Protein AF-A0A0C5XNY2-F1 (afdb_monomer_lite)

Structure (mmCIF, N/CA/C/O backbone):
data_AF-A0A0C5XNY2-F1
#
_entry.id   AF-A0A0C5XNY2-F1
#
loop_
_atom_site.group_PDB
_atom_site.id
_atom_site.type_symbol
_atom_site.label_atom_id
_atom_site.label_alt_id
_atom_site.label_comp_id
_atom_site.label_asym_id
_atom_site.label_entity_id
_atom_site.label_seq_id
_atom_site.pdbx_PDB_ins_code
_atom_site.Cartn_x
_atom_site.Cartn_y
_atom_site.Cartn_z
_atom_site.occupancy
_atom_site.B_iso_or_equiv
_atom_site.auth_seq_id
_atom_site.auth_comp_id
_atom_site.auth_asym_id
_atom_site.auth_atom_id
_atom_site.pdbx_PDB_model_num
ATOM 1 N N . MET A 1 1 ? 15.646 9.889 5.542 1.00 75.94 1 MET A N 1
ATOM 2 C CA . MET A 1 1 ? 14.536 8.922 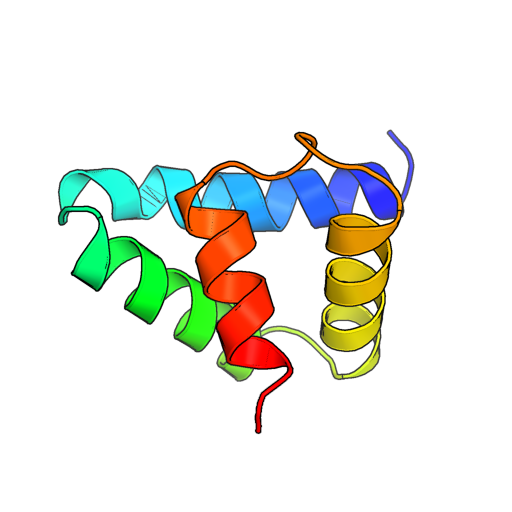5.398 1.00 75.94 1 MET A CA 1
ATOM 3 C C . MET A 1 1 ? 15.027 7.806 4.495 1.00 75.94 1 MET A C 1
ATOM 5 O O . MET A 1 1 ? 15.563 8.130 3.442 1.00 75.94 1 MET A O 1
ATOM 9 N N . SER A 1 2 ? 14.946 6.542 4.919 1.00 95.31 2 SER A N 1
ATOM 10 C CA . SER A 1 2 ? 15.382 5.419 4.075 1.00 95.31 2 SER A CA 1
ATOM 11 C C . SER A 1 2 ? 14.412 5.190 2.909 1.00 95.31 2 SER A C 1
ATOM 13 O O . SER A 1 2 ? 13.287 5.699 2.918 1.00 95.31 2 SER A O 1
ATOM 15 N N . THR A 1 3 ? 14.815 4.398 1.913 1.00 95.38 3 THR A N 1
ATOM 16 C CA . THR A 1 3 ? 13.926 3.981 0.814 1.00 95.38 3 THR A CA 1
ATOM 17 C C . THR A 1 3 ? 12.685 3.244 1.332 1.00 95.38 3 THR A C 1
ATOM 19 O O . THR A 1 3 ? 11.591 3.430 0.808 1.00 95.38 3 THR A O 1
ATOM 22 N N . GLU A 1 4 ? 12.822 2.459 2.403 1.00 97.56 4 GLU A N 1
ATOM 23 C CA . GLU A 1 4 ? 11.705 1.748 3.040 1.00 97.56 4 GLU A CA 1
ATOM 24 C C . GLU A 1 4 ? 10.734 2.705 3.725 1.00 97.56 4 GLU A C 1
ATOM 26 O O . GLU A 1 4 ? 9.523 2.607 3.528 1.00 97.56 4 GLU A O 1
ATOM 31 N N . ASP A 1 5 ? 11.264 3.674 4.473 1.00 98.25 5 ASP A N 1
ATOM 32 C CA . ASP A 1 5 ? 10.437 4.692 5.121 1.00 98.25 5 ASP A CA 1
ATOM 33 C C . ASP A 1 5 ? 9.706 5.537 4.068 1.00 98.25 5 ASP A C 1
ATOM 35 O O . ASP A 1 5 ? 8.546 5.900 4.259 1.00 98.25 5 ASP A O 1
ATOM 39 N N . ARG A 1 6 ? 10.348 5.803 2.918 1.00 98.19 6 ARG A N 1
ATOM 40 C CA . ARG A 1 6 ? 9.707 6.488 1.790 1.00 98.19 6 ARG A CA 1
ATOM 41 C C . ARG A 1 6 ? 8.549 5.675 1.219 1.00 98.19 6 ARG A C 1
ATOM 43 O O . ARG A 1 6 ? 7.505 6.256 0.933 1.00 98.19 6 ARG A O 1
ATOM 50 N N . LEU A 1 7 ? 8.717 4.365 1.061 1.00 98.31 7 LEU A N 1
ATOM 51 C CA . LEU A 1 7 ? 7.684 3.487 0.515 1.00 98.31 7 LEU A CA 1
ATOM 52 C C . LEU A 1 7 ? 6.464 3.399 1.448 1.00 98.31 7 LEU A C 1
ATOM 54 O O . LEU A 1 7 ? 5.330 3.545 0.995 1.00 98.31 7 LEU A O 1
ATOM 58 N N . ILE A 1 8 ? 6.699 3.257 2.758 1.00 98.69 8 ILE A N 1
ATOM 59 C CA . ILE A 1 8 ? 5.654 3.314 3.796 1.00 98.69 8 ILE A CA 1
ATOM 60 C C . ILE A 1 8 ? 4.935 4.664 3.761 1.00 98.69 8 ILE A C 1
ATOM 62 O O . ILE A 1 8 ? 3.705 4.726 3.744 1.00 98.69 8 ILE A O 1
ATOM 66 N N . TYR A 1 9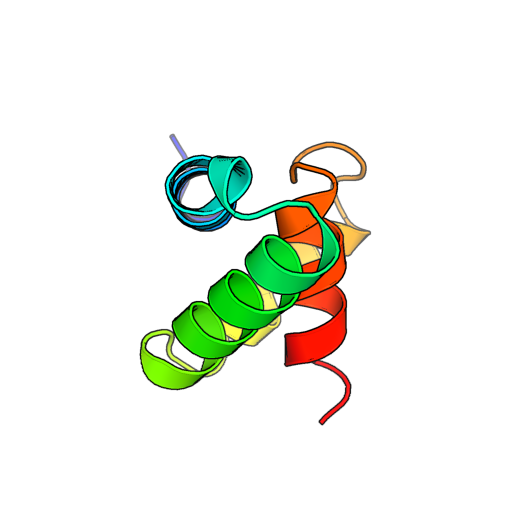 ? 5.703 5.753 3.701 1.00 98.69 9 TYR A N 1
ATOM 67 C CA . TYR A 1 9 ? 5.157 7.100 3.611 1.00 98.69 9 TYR A CA 1
ATOM 68 C C . TYR A 1 9 ? 4.258 7.273 2.382 1.00 98.69 9 TYR A C 1
ATOM 70 O O . TYR A 1 9 ? 3.161 7.809 2.511 1.00 98.69 9 TYR A O 1
ATOM 78 N N . MET A 1 10 ? 4.677 6.789 1.209 1.00 98.75 10 MET A N 1
ATOM 79 C CA . MET A 1 10 ? 3.878 6.865 -0.017 1.00 98.75 10 MET A CA 1
ATOM 80 C C . MET A 1 10 ? 2.559 6.091 0.105 1.00 98.75 10 MET A C 1
ATOM 82 O O . MET A 1 10 ? 1.511 6.644 -0.223 1.00 98.75 10 MET A O 1
ATOM 86 N N . ALA A 1 11 ? 2.581 4.858 0.626 1.00 98.75 11 ALA A N 1
ATOM 87 C CA . ALA A 1 11 ? 1.361 4.074 0.849 1.00 98.75 11 ALA A CA 1
ATOM 88 C C . ALA A 1 11 ? 0.386 4.796 1.799 1.00 98.75 11 ALA A C 1
ATOM 90 O O . ALA A 1 11 ? -0.802 4.936 1.500 1.00 98.75 11 ALA A O 1
ATOM 91 N N . ASN A 1 12 ? 0.904 5.333 2.908 1.00 98.88 12 ASN A N 1
ATOM 92 C CA . ASN A 1 12 ? 0.111 6.099 3.869 1.00 98.88 12 ASN A CA 1
ATOM 93 C C . ASN A 1 12 ? -0.417 7.415 3.281 1.00 98.88 12 ASN A C 1
ATOM 95 O O . ASN A 1 12 ? -1.529 7.827 3.609 1.00 98.88 12 ASN A O 1
ATOM 99 N N . GLN A 1 13 ? 0.349 8.077 2.410 1.00 98.88 13 GLN A N 1
ATOM 100 C CA . GLN A 1 13 ? -0.108 9.282 1.721 1.00 98.88 13 GLN A CA 1
ATOM 101 C C . GLN A 1 13 ? -1.279 8.999 0.785 1.00 98.88 13 GLN A C 1
ATOM 103 O O . GLN A 1 13 ? -2.250 9.750 0.824 1.00 98.88 13 GLN A O 1
ATOM 108 N N . ILE A 1 14 ? -1.207 7.933 -0.018 1.00 98.81 14 ILE A N 1
ATOM 109 C CA . ILE A 1 14 ? -2.308 7.535 -0.906 1.00 98.81 14 ILE A CA 1
ATOM 110 C C . ILE A 1 14 ? -3.562 7.285 -0.065 1.00 98.81 14 ILE A C 1
ATOM 112 O O . ILE A 1 14 ? -4.582 7.929 -0.296 1.00 98.81 14 ILE A O 1
ATOM 116 N N . ALA A 1 15 ? -3.447 6.446 0.971 1.00 98.81 15 ALA A N 1
ATOM 117 C CA . ALA A 1 15 ? -4.550 6.119 1.871 1.00 98.81 15 ALA A CA 1
ATOM 118 C C . ALA A 1 15 ? -5.181 7.362 2.515 1.00 98.81 15 ALA A C 1
ATOM 120 O O . ALA A 1 15 ? -6.401 7.500 2.544 1.00 98.81 15 ALA A O 1
ATOM 121 N N . ARG A 1 16 ? -4.359 8.302 2.996 1.00 98.81 16 ARG A N 1
ATOM 122 C CA . ARG A 1 16 ? -4.835 9.555 3.595 1.00 98.81 16 ARG A CA 1
ATOM 123 C C . ARG A 1 16 ? -5.599 10.424 2.595 1.00 98.81 16 ARG A C 1
ATOM 125 O O . ARG A 1 16 ? -6.586 11.041 2.979 1.00 98.81 16 ARG A O 1
ATOM 132 N N . ASN A 1 17 ? -5.158 10.481 1.339 1.00 98.75 17 ASN A N 1
ATOM 133 C CA . ASN A 1 17 ? -5.786 11.326 0.321 1.00 98.75 17 ASN A CA 1
ATOM 134 C C . ASN A 1 17 ? -7.202 10.858 -0.042 1.00 98.75 17 ASN A C 1
ATOM 136 O O . ASN A 1 17 ? -8.036 11.685 -0.395 1.00 98.75 17 ASN A O 1
ATOM 140 N N . VAL A 1 18 ? -7.476 9.554 0.062 1.00 98.56 18 VAL A N 1
ATOM 141 C CA . VAL A 1 18 ? -8.792 8.965 -0.248 1.00 98.56 18 VAL A CA 1
ATOM 142 C C . VAL A 1 18 ? -9.616 8.623 0.997 1.00 98.56 18 VAL A C 1
ATOM 144 O O . VAL A 1 18 ? -10.739 8.150 0.874 1.00 98.56 18 VAL A O 1
ATOM 147 N N . ALA A 1 19 ? -9.104 8.888 2.204 1.00 98.44 19 ALA A N 1
ATOM 148 C CA . ALA A 1 19 ? -9.751 8.497 3.460 1.00 98.44 19 ALA A CA 1
ATOM 149 C C . ALA A 1 19 ? -11.164 9.085 3.645 1.00 98.44 19 ALA A C 1
ATOM 151 O O . ALA A 1 19 ? -12.013 8.456 4.272 1.00 98.44 19 ALA A O 1
ATOM 152 N N . ALA A 1 20 ? -11.434 10.267 3.078 1.00 98.31 20 ALA A N 1
ATOM 153 C CA . ALA A 1 20 ? -12.743 10.919 3.151 1.00 98.31 20 ALA A CA 1
ATOM 154 C C . ALA A 1 20 ? -13.862 10.160 2.408 1.00 98.31 20 ALA A C 1
ATOM 156 O O . ALA A 1 20 ? -15.032 10.429 2.655 1.00 98.31 20 ALA A O 1
ATOM 157 N N . LEU A 1 21 ? -13.518 9.203 1.537 1.00 97.62 21 LEU A N 1
ATOM 158 C CA . LEU A 1 21 ? -14.483 8.350 0.831 1.00 97.62 21 LEU A CA 1
ATOM 159 C C . LEU A 1 21 ? -15.063 7.238 1.724 1.00 97.62 21 LEU A C 1
ATOM 161 O O . LEU A 1 21 ? -15.975 6.527 1.318 1.00 97.62 21 LEU A O 1
ATOM 165 N N . GLY A 1 22 ? -14.551 7.090 2.948 1.00 98.31 22 GLY A N 1
ATOM 166 C CA . GLY A 1 22 ? -14.909 6.002 3.852 1.00 98.31 22 GLY A CA 1
ATOM 167 C C . GLY A 1 22 ? -13.984 4.796 3.701 1.00 98.31 22 GLY A C 1
ATOM 168 O O . GLY A 1 22 ? -13.325 4.602 2.681 1.00 98.31 22 GLY A O 1
ATOM 169 N N . GLU A 1 23 ? -13.905 3.980 4.753 1.00 97.88 23 GLU A N 1
ATOM 170 C CA . GLU A 1 23 ? -12.864 2.956 4.899 1.00 97.88 23 GLU A CA 1
ATOM 171 C C . GLU A 1 23 ? -12.850 1.932 3.754 1.00 97.88 23 GLU A C 1
ATOM 173 O O . GLU A 1 23 ? -11.802 1.687 3.159 1.00 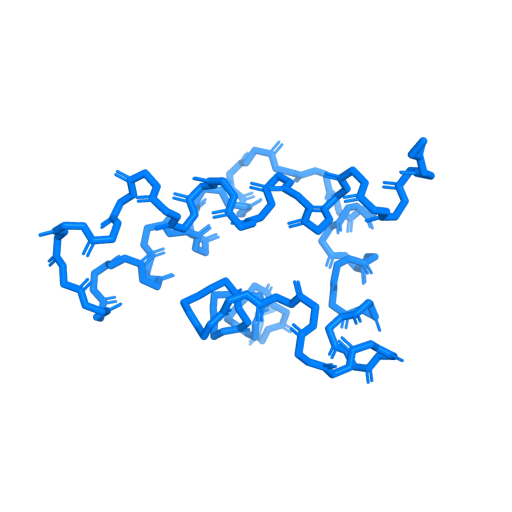97.88 23 GLU A O 1
ATOM 178 N N . ALA A 1 24 ? -14.008 1.362 3.408 1.00 98.25 24 ALA A N 1
ATOM 179 C CA . ALA A 1 24 ? -14.095 0.310 2.396 1.00 98.25 24 ALA A CA 1
ATOM 180 C C . ALA A 1 24 ? -13.622 0.784 1.010 1.00 98.25 24 ALA A C 1
ATOM 182 O O . ALA A 1 24 ? -12.852 0.082 0.344 1.00 98.25 24 ALA A O 1
ATOM 183 N N . GLU A 1 25 ? -14.051 1.979 0.600 1.00 98.62 25 GLU A N 1
ATOM 184 C CA . GLU A 1 25 ? -13.691 2.574 -0.687 1.00 98.62 25 GLU A CA 1
ATOM 185 C C . GLU A 1 25 ? -12.240 3.064 -0.691 1.00 98.62 25 GLU A C 1
ATOM 187 O O . GLU A 1 25 ? -11.493 2.780 -1.628 1.00 98.62 25 GLU A O 1
ATOM 192 N N . ALA A 1 26 ? -11.780 3.674 0.403 1.00 98.75 26 ALA A N 1
ATOM 193 C CA . ALA A 1 26 ? -10.391 4.089 0.561 1.00 98.75 26 ALA A CA 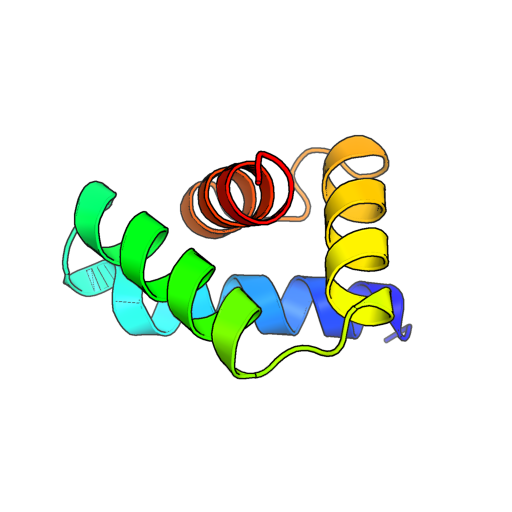1
ATOM 194 C C . ALA A 1 26 ? -9.410 2.908 0.463 1.00 98.75 26 ALA A C 1
ATOM 196 O O . ALA A 1 26 ? -8.367 3.023 -0.188 1.00 98.75 26 ALA A O 1
ATOM 197 N N . VAL A 1 27 ? -9.738 1.755 1.062 1.00 98.81 27 VAL A N 1
ATOM 198 C CA . VAL A 1 27 ? -8.928 0.530 0.950 1.00 98.81 27 VAL A CA 1
ATOM 199 C C . VAL A 1 27 ? -8.892 0.028 -0.494 1.00 98.81 27 V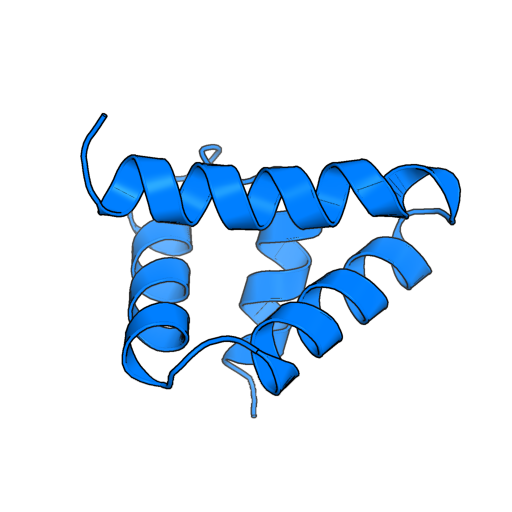AL A C 1
ATOM 201 O O . VAL A 1 27 ? -7.819 -0.329 -0.986 1.00 98.81 27 VAL A O 1
ATOM 204 N N . ALA A 1 28 ? -10.041 -0.002 -1.178 1.00 98.56 28 ALA A N 1
ATOM 205 C CA . ALA A 1 28 ? -10.123 -0.447 -2.568 1.00 98.56 28 ALA A CA 1
ATOM 206 C C . ALA A 1 28 ? -9.289 0.454 -3.492 1.00 98.56 28 ALA A C 1
ATOM 208 O O . ALA A 1 28 ? -8.368 -0.029 -4.149 1.00 98.56 28 ALA A O 1
ATOM 209 N N . MET A 1 29 ? -9.515 1.768 -3.438 1.00 98.69 29 MET A N 1
ATOM 210 C CA . MET A 1 29 ? -8.795 2.739 -4.262 1.00 98.69 29 MET A CA 1
ATOM 211 C C . MET A 1 29 ? -7.292 2.760 -3.984 1.00 98.69 29 MET A C 1
ATOM 213 O O . MET A 1 29 ? -6.495 2.876 -4.914 1.00 98.69 29 MET A O 1
ATOM 217 N N . THR A 1 30 ? -6.877 2.621 -2.721 1.00 98.81 30 THR A N 1
ATOM 218 C CA . THR A 1 30 ? -5.450 2.549 -2.376 1.00 98.81 30 THR A CA 1
ATOM 219 C C . THR A 1 30 ? -4.803 1.304 -2.984 1.00 98.81 30 THR A C 1
ATOM 221 O O . THR A 1 30 ? -3.714 1.396 -3.554 1.00 98.81 30 THR A O 1
ATOM 224 N N . ALA A 1 31 ? -5.468 0.145 -2.904 1.00 98.69 31 ALA A N 1
ATOM 225 C CA . ALA A 1 31 ? -4.961 -1.091 -3.492 1.00 98.69 31 ALA A CA 1
ATOM 226 C C . ALA A 1 31 ? -4.863 -0.981 -5.020 1.00 98.69 31 ALA A C 1
ATOM 228 O O . ALA A 1 31 ? -3.835 -1.339 -5.593 1.00 98.69 31 ALA A O 1
ATOM 229 N N . ASP A 1 32 ? -5.890 -0.436 -5.671 1.00 98.56 32 ASP A N 1
ATOM 230 C CA . ASP A 1 32 ? -5.920 -0.265 -7.126 1.00 98.56 32 ASP A CA 1
ATOM 231 C C . ASP A 1 32 ? -4.851 0.714 -7.611 1.00 98.56 32 ASP A C 1
ATOM 233 O O . ASP A 1 32 ? -4.152 0.429 -8.584 1.00 98.56 32 ASP A O 1
ATOM 237 N N . HIS A 1 33 ? -4.629 1.810 -6.882 1.00 98.62 33 HIS A N 1
ATOM 238 C CA . HIS A 1 33 ? -3.539 2.737 -7.168 1.00 98.62 33 HIS A CA 1
ATOM 239 C C . HIS A 1 33 ? -2.169 2.046 -7.082 1.00 98.62 33 HIS A C 1
ATOM 241 O O . HIS A 1 33 ? -1.353 2.157 -7.997 1.00 98.62 33 HIS A O 1
ATOM 247 N N . ILE A 1 34 ? -1.910 1.287 -6.012 1.00 98.50 34 ILE A N 1
ATOM 248 C CA . ILE A 1 34 ? -0.650 0.542 -5.872 1.00 98.50 34 ILE A CA 1
ATOM 249 C C . ILE A 1 34 ? -0.499 -0.476 -7.013 1.00 98.50 34 ILE A C 1
ATOM 251 O O . ILE A 1 34 ? 0.579 -0.592 -7.596 1.00 98.50 34 ILE A O 1
ATOM 255 N N . ARG A 1 35 ? -1.564 -1.197 -7.388 1.00 97.81 35 ARG A N 1
ATOM 256 C CA . ARG A 1 35 ? -1.524 -2.147 -8.513 1.00 97.81 35 ARG A CA 1
ATOM 257 C C . ARG A 1 35 ? -1.180 -1.469 -9.833 1.00 97.81 35 ARG A C 1
ATOM 259 O O . ARG A 1 35 ? -0.326 -1.992 -10.549 1.00 97.81 35 ARG A O 1
ATOM 266 N N . ALA A 1 36 ? -1.818 -0.342 -10.125 1.00 98.00 36 ALA A N 1
ATOM 267 C CA . ALA A 1 36 ? -1.676 0.355 -11.395 1.00 98.00 36 ALA A CA 1
ATOM 268 C C . ALA A 1 36 ? -0.305 1.024 -11.560 1.00 98.00 36 ALA A C 1
ATOM 270 O O . ALA A 1 36 ? 0.249 1.003 -12.655 1.00 98.00 36 ALA A O 1
ATOM 271 N N . PHE A 1 37 ? 0.244 1.606 -10.488 1.00 98.38 37 PHE A N 1
ATOM 272 C CA . PHE A 1 37 ? 1.379 2.528 -10.610 1.00 98.38 37 PHE A CA 1
ATOM 273 C C . PHE A 1 37 ? 2.690 2.030 -10.008 1.00 98.38 37 PHE A C 1
ATOM 275 O O . PHE A 1 37 ? 3.738 2.590 -10.322 1.00 98.38 37 PHE A O 1
ATOM 282 N N . TRP A 1 38 ? 2.670 1.022 -9.134 1.00 98.25 38 TRP A N 1
ATOM 283 C CA . TRP A 1 38 ? 3.903 0.522 -8.525 1.00 98.25 38 TRP A CA 1
ATOM 284 C C . TRP A 1 38 ? 4.477 -0.638 -9.331 1.00 98.25 38 TRP A C 1
ATOM 286 O O . TRP A 1 38 ? 3.747 -1.495 -9.843 1.00 98.25 38 TRP A O 1
ATOM 296 N N . ASP A 1 39 ? 5.802 -0.700 -9.401 1.00 97.69 39 ASP A N 1
ATOM 297 C CA . ASP A 1 39 ? 6.481 -1.842 -9.996 1.00 97.69 39 ASP A CA 1
ATOM 298 C C . ASP A 1 39 ? 6.344 -3.107 -9.111 1.00 97.69 39 ASP A C 1
ATOM 300 O O . ASP A 1 39 ? 5.957 -3.028 -7.934 1.00 97.69 39 ASP A O 1
ATOM 304 N N . PRO A 1 40 ? 6.619 -4.308 -9.657 1.00 96.38 40 PRO A N 1
ATOM 305 C CA . PRO A 1 40 ? 6.523 -5.552 -8.895 1.00 96.38 40 PRO A CA 1
ATOM 306 C C . PRO A 1 40 ? 7.394 -5.588 -7.629 1.00 96.38 40 PRO A C 1
ATOM 308 O O . PRO A 1 40 ? 6.962 -6.127 -6.608 1.00 96.38 40 PRO A O 1
ATOM 311 N N . ALA A 1 41 ? 8.589 -4.989 -7.657 1.00 96.44 41 ALA A N 1
ATOM 312 C CA . ALA A 1 41 ? 9.515 -5.002 -6.528 1.00 96.44 41 ALA A CA 1
ATOM 313 C C . ALA A 1 41 ? 9.015 -4.112 -5.380 1.00 96.44 41 ALA A C 1
ATOM 315 O O . ALA A 1 41 ? 9.087 -4.505 -4.215 1.00 96.44 41 ALA A O 1
ATOM 316 N N . MET A 1 42 ? 8.433 -2.952 -5.689 1.00 98.06 42 MET A N 1
ATOM 317 C CA . MET A 1 42 ? 7.778 -2.077 -4.717 1.00 98.06 42 MET A CA 1
ATOM 318 C C . MET A 1 42 ? 6.625 -2.796 -4.007 1.00 98.06 42 MET A C 1
ATOM 320 O O . MET A 1 42 ? 6.524 -2.722 -2.781 1.00 98.06 42 MET A O 1
ATOM 324 N N . LYS A 1 43 ? 5.783 -3.526 -4.752 1.00 97.94 43 LYS A N 1
ATOM 325 C CA . LYS A 1 43 ? 4.651 -4.2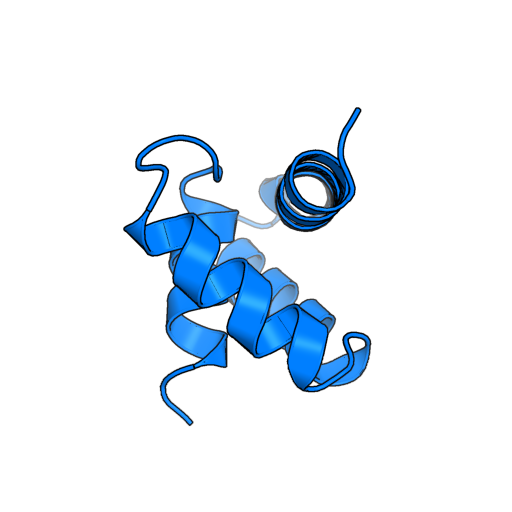99 -4.200 1.00 97.94 43 LYS A CA 1
ATOM 326 C C . LYS A 1 43 ? 5.121 -5.395 -3.244 1.00 97.94 43 LYS A C 1
ATOM 328 O O . LYS A 1 43 ? 4.604 -5.517 -2.135 1.00 97.94 43 LYS A O 1
ATOM 333 N N . GLN A 1 44 ? 6.147 -6.149 -3.635 1.00 96.88 44 GLN A N 1
ATOM 334 C CA . GLN A 1 44 ? 6.759 -7.153 -2.762 1.00 96.88 44 GLN A CA 1
ATOM 335 C C . GLN A 1 44 ? 7.384 -6.506 -1.521 1.00 96.88 44 GLN A C 1
ATOM 337 O O . GLN A 1 44 ? 7.185 -6.973 -0.398 1.00 96.88 44 GLN A O 1
ATOM 342 N N . ARG A 1 45 ? 8.109 -5.393 -1.699 1.00 97.75 45 ARG A N 1
ATOM 343 C CA . ARG A 1 45 ? 8.802 -4.725 -0.597 1.00 97.75 45 ARG A CA 1
ATOM 344 C C . ARG A 1 45 ? 7.832 -4.171 0.436 1.00 97.75 45 ARG A C 1
ATOM 346 O O . ARG A 1 45 ? 8.077 -4.350 1.625 1.00 97.75 45 ARG A O 1
ATOM 353 N N . ILE A 1 46 ? 6.736 -3.540 0.018 1.00 98.12 46 ILE A N 1
ATOM 354 C CA . ILE A 1 46 ? 5.760 -2.989 0.964 1.00 98.12 46 ILE A CA 1
ATOM 355 C C . ILE A 1 46 ? 5.018 -4.079 1.738 1.00 98.12 46 ILE A C 1
ATOM 357 O O . ILE A 1 46 ? 4.747 -3.892 2.920 1.00 98.12 46 ILE A O 1
ATOM 361 N N . ALA A 1 47 ? 4.767 -5.237 1.126 1.00 97.25 47 ALA A N 1
ATOM 362 C CA . ALA A 1 47 ? 4.178 -6.377 1.820 1.00 97.25 47 ALA A CA 1
ATOM 363 C C . ALA A 1 47 ? 5.113 -6.946 2.896 1.00 97.25 47 ALA A C 1
ATOM 365 O O . ALA A 1 47 ? 4.689 -7.177 4.028 1.00 97.25 47 ALA A O 1
ATOM 366 N N . LEU A 1 48 ? 6.406 -7.082 2.582 1.00 97.31 48 LEU A N 1
ATOM 367 C CA . LEU A 1 48 ? 7.419 -7.467 3.568 1.00 97.31 48 LEU A CA 1
ATOM 368 C C . LEU A 1 48 ? 7.510 -6.448 4.710 1.00 97.31 48 LEU A C 1
ATOM 370 O O . LEU A 1 48 ? 7.587 -6.834 5.873 1.00 97.31 48 LEU A O 1
ATOM 374 N N . LEU A 1 49 ? 7.469 -5.150 4.395 1.00 97.69 49 LEU A N 1
ATOM 375 C CA . LEU A 1 49 ? 7.483 -4.089 5.404 1.00 97.69 49 LEU A CA 1
ATOM 376 C C . LEU A 1 49 ? 6.238 -4.112 6.293 1.00 97.69 49 LEU A C 1
ATOM 378 O O . LEU A 1 49 ? 6.369 -3.892 7.494 1.00 97.69 49 LEU A O 1
ATOM 382 N N . ALA A 1 50 ? 5.060 -4.410 5.739 1.00 97.19 50 ALA A N 1
ATOM 383 C CA . ALA A 1 50 ? 3.823 -4.521 6.508 1.00 97.19 50 ALA A CA 1
ATOM 384 C C . ALA A 1 50 ? 3.912 -5.624 7.578 1.00 97.19 50 ALA A C 1
ATOM 386 O O . ALA A 1 50 ? 3.441 -5.429 8.697 1.00 97.19 50 ALA A O 1
ATOM 387 N N . ALA A 1 51 ? 4.563 -6.748 7.257 1.00 95.62 51 ALA A N 1
ATOM 388 C CA . ALA A 1 51 ? 4.807 -7.836 8.203 1.00 95.62 51 ALA A CA 1
ATOM 389 C C . ALA A 1 51 ? 5.948 -7.524 9.188 1.00 95.62 51 ALA A C 1
ATOM 391 O O . ALA A 1 51 ? 5.828 -7.780 10.384 1.00 95.62 51 ALA A O 1
ATOM 392 N N . ALA A 1 52 ? 7.056 -6.960 8.698 1.00 97.12 52 ALA A N 1
ATOM 393 C CA . ALA A 1 52 ? 8.258 -6.713 9.496 1.00 97.12 52 ALA A CA 1
ATOM 394 C C . ALA A 1 52 ? 8.135 -5.511 10.446 1.00 97.12 52 ALA A C 1
ATOM 396 O O . ALA A 1 52 ? 8.868 -5.430 11.430 1.00 97.12 52 ALA A O 1
ATOM 397 N N . ARG A 1 53 ? 7.244 -4.556 10.148 1.00 97.06 53 ARG A N 1
ATOM 398 C CA . ARG A 1 53 ? 7.055 -3.325 10.928 1.00 97.06 53 ARG A CA 1
ATOM 399 C C . ARG A 1 53 ? 5.569 -3.089 11.244 1.00 97.06 53 ARG A C 1
ATOM 401 O O . ARG A 1 53 ? 4.958 -2.180 10.669 1.00 97.06 53 ARG A O 1
ATOM 408 N N . PRO A 1 54 ? 4.972 -3.880 12.155 1.00 93.62 54 PRO A N 1
ATOM 409 C CA . PRO A 1 54 ? 3.585 -3.686 12.568 1.00 93.62 54 PRO A CA 1
ATOM 410 C C . PRO A 1 54 ? 3.330 -2.242 13.027 1.00 93.62 54 PRO A C 1
ATOM 412 O O . PRO A 1 54 ? 4.128 -1.665 13.762 1.00 93.62 54 PRO A O 1
ATOM 415 N N . GLY A 1 55 ? 2.227 -1.644 12.572 1.00 95.88 55 GLY A N 1
ATOM 416 C CA . GLY A 1 55 ? 1.843 -0.268 12.916 1.00 95.88 55 GLY A CA 1
ATOM 417 C C . GLY A 1 55 ? 2.518 0.841 12.097 1.00 95.88 55 GLY A C 1
ATOM 418 O O . GLY A 1 55 ? 2.152 2.003 12.250 1.00 95.88 55 GLY A O 1
ATOM 419 N N . ALA A 1 56 ? 3.459 0.523 11.200 1.00 97.75 56 ALA A N 1
ATOM 420 C CA . ALA A 1 56 ? 4.071 1.532 10.328 1.00 97.75 56 ALA A CA 1
ATOM 421 C C . ALA A 1 56 ? 3.120 2.027 9.218 1.00 97.75 56 ALA A C 1
ATOM 423 O O . ALA A 1 56 ? 3.221 3.165 8.753 1.00 97.75 56 ALA A O 1
ATOM 424 N N . LEU A 1 57 ? 2.192 1.171 8.787 1.00 98.62 57 LEU A N 1
ATOM 425 C CA . LEU A 1 57 ? 1.126 1.518 7.851 1.00 98.62 57 LEU A CA 1
ATOM 426 C C . LEU A 1 57 ? -0.135 1.929 8.613 1.00 98.62 57 LEU A C 1
ATOM 428 O O . LEU A 1 57 ? -0.456 1.356 9.654 1.00 98.62 57 LEU A O 1
ATOM 432 N N . SER A 1 58 ? -0.877 2.890 8.064 1.00 98.62 58 SER A N 1
ATOM 433 C CA . SER A 1 58 ? -2.228 3.190 8.536 1.00 98.62 58 SER A CA 1
ATOM 434 C C . SER A 1 58 ? -3.150 1.979 8.324 1.00 98.62 58 SER A C 1
ATOM 436 O O . SER A 1 58 ? -2.869 1.159 7.444 1.00 98.62 58 SER A O 1
ATOM 438 N N . PRO A 1 59 ? -4.275 1.861 9.057 1.00 98.44 59 PRO A N 1
ATOM 439 C CA . PRO A 1 59 ? -5.206 0.743 8.876 1.00 98.44 59 PRO A CA 1
ATOM 440 C C . PRO A 1 59 ? -5.661 0.558 7.419 1.00 98.44 59 PRO A C 1
ATOM 442 O O . PRO A 1 59 ? -5.627 -0.555 6.895 1.00 98.44 59 PRO A O 1
ATOM 445 N N . ILE A 1 60 ? -5.975 1.661 6.726 1.00 98.75 60 ILE A N 1
ATOM 446 C CA . ILE A 1 60 ? -6.365 1.649 5.307 1.00 98.75 60 ILE A CA 1
ATOM 447 C C . ILE A 1 60 ? -5.215 1.144 4.424 1.00 98.75 60 ILE A C 1
ATOM 449 O O . ILE A 1 60 ? -5.421 0.276 3.576 1.00 98.75 60 ILE A O 1
ATOM 453 N N . ALA A 1 61 ? -3.996 1.658 4.621 1.00 98.69 61 ALA A N 1
ATOM 454 C CA . ALA A 1 61 ? -2.844 1.260 3.817 1.00 98.69 61 ALA A CA 1
ATOM 455 C C . ALA A 1 61 ? -2.455 -0.208 4.058 1.00 98.69 61 ALA A C 1
ATOM 457 O O . ALA A 1 61 ? -2.154 -0.923 3.106 1.00 98.69 61 ALA A O 1
ATOM 458 N N . ALA A 1 62 ? -2.510 -0.681 5.305 1.00 98.38 62 ALA A N 1
ATOM 459 C CA . ALA A 1 62 ? -2.234 -2.071 5.655 1.00 98.38 62 ALA A CA 1
ATOM 460 C C . ALA A 1 62 ? -3.241 -3.032 4.999 1.00 98.38 62 ALA A C 1
ATOM 462 O O . ALA A 1 62 ? -2.839 -4.003 4.356 1.00 98.38 62 ALA A O 1
ATOM 463 N N . ALA A 1 63 ? -4.540 -2.726 5.088 1.00 98.19 63 ALA A N 1
ATOM 464 C CA . ALA A 1 63 ? -5.584 -3.515 4.438 1.00 98.19 63 ALA A CA 1
ATOM 465 C C . ALA A 1 63 ? -5.439 -3.511 2.906 1.00 98.19 63 ALA A C 1
ATOM 467 O O . ALA A 1 63 ? -5.587 -4.552 2.262 1.00 98.19 63 ALA A O 1
ATOM 468 N N . ALA A 1 64 ? -5.098 -2.362 2.316 1.00 98.44 64 ALA A N 1
ATOM 469 C CA . ALA A 1 64 ? -4.861 -2.243 0.882 1.00 98.44 64 ALA A CA 1
ATOM 470 C C . ALA A 1 64 ? -3.661 -3.087 0.428 1.00 98.44 64 ALA A C 1
ATOM 472 O O . ALA A 1 64 ? -3.781 -3.850 -0.529 1.00 98.44 64 ALA A O 1
ATOM 473 N N . VAL A 1 65 ? -2.532 -3.014 1.141 1.00 98.06 65 VAL A N 1
ATOM 474 C CA . VAL A 1 65 ? -1.338 -3.832 0.866 1.00 98.06 65 VAL A CA 1
ATOM 475 C C . VAL A 1 65 ? -1.664 -5.324 0.948 1.00 98.06 65 VAL A C 1
ATOM 477 O O . VAL A 1 65 ? -1.251 -6.076 0.067 1.00 98.06 65 VAL A O 1
ATOM 480 N N . GLY A 1 66 ? -2.478 -5.747 1.922 1.00 96.56 66 GLY A N 1
ATOM 481 C CA . GLY A 1 66 ? -2.964 -7.128 2.010 1.00 96.56 66 GLY A CA 1
ATOM 482 C C . GLY A 1 66 ? -3.723 -7.590 0.758 1.00 96.56 66 GLY A C 1
ATOM 483 O O . GLY A 1 66 ? -3.555 -8.723 0.319 1.00 96.56 66 GLY A O 1
ATOM 484 N N . ARG A 1 67 ? -4.499 -6.704 0.117 1.00 96.44 67 ARG A N 1
ATOM 485 C CA . ARG A 1 67 ? -5.205 -7.010 -1.142 1.00 96.44 67 ARG A CA 1
ATOM 486 C C . ARG A 1 67 ? -4.279 -7.062 -2.357 1.00 96.44 67 ARG A C 1
ATOM 488 O O . ARG A 1 67 ? -4.604 -7.737 -3.331 1.00 96.44 67 ARG A O 1
ATOM 495 N N . VAL A 1 68 ? -3.165 -6.331 -2.347 1.00 93.56 68 VAL A N 1
ATOM 496 C CA . VAL A 1 68 ? -2.226 -6.276 -3.483 1.00 93.56 68 VAL A CA 1
ATOM 497 C C . VAL A 1 68 ? -1.504 -7.609 -3.683 1.00 93.56 68 VAL A C 1
ATOM 499 O O . VAL A 1 68 ? -1.240 -7.967 -4.823 1.00 93.56 68 VAL A O 1
ATOM 502 N N . VAL A 1 69 ? -1.210 -8.337 -2.602 1.00 79.62 69 VAL A N 1
ATOM 503 C CA . VAL A 1 69 ? -0.423 -9.587 -2.636 1.00 79.62 69 VAL A CA 1
ATOM 504 C C . VAL A 1 69 ? -1.248 -10.874 -2.638 1.00 79.62 69 VAL A C 1
ATOM 506 O O . VAL A 1 69 ? -0.681 -11.955 -2.725 1.00 79.62 69 VAL A O 1
ATOM 509 N N . ALA A 1 70 ? -2.571 -10.770 -2.519 1.00 72.75 70 ALA A N 1
ATOM 510 C CA . ALA A 1 70 ? -3.486 -11.913 -2.520 1.00 72.75 70 ALA A CA 1
ATOM 511 C C . ALA A 1 70 ? -3.965 -12.324 -3.933 1.00 72.75 70 ALA A C 1
ATOM 513 O O . ALA A 1 70 ? -4.916 -13.095 -4.047 1.00 72.75 70 ALA A O 1
ATOM 514 N N . LEU A 1 71 ? -3.341 -11.790 -4.990 1.00 55.66 71 LEU A N 1
ATOM 515 C CA . LEU A 1 71 ? -3.599 -12.073 -6.409 1.00 55.66 71 LEU A CA 1
ATOM 516 C C . LEU A 1 71 ? -2.333 -12.638 -7.053 1.00 55.66 71 LEU A C 1
ATOM 518 O O . LEU A 1 71 ? -2.474 -13.569 -7.871 1.00 55.66 71 LEU A O 1
#

Secondary structure (DSSP, 8-state):
--HHHHHHHHHHHHHHHHGGG-HHHHHHHHHHHHHHHS-HHHHHHHHHHHHHSTTSS-HHHHHHHHHHS--

Sequence (71 aa):
MSTEDRLIYMANQIARNVAALGEAEAVAMTADHIRAFWDPAMKQRIALLAAARPGALSPIAAAAVGRVVAL

pLDDT: mean 96.33, std 6.66, range [55.66, 98.88]

Foldseek 3Di:
DDPLLVLLVVLQVQLVVCCVVDQVVSLVRSLVCCLVPPDPVSLVSVLVCCVVPPPSHDPSSSSSSVVNPVD

Radius of gyration: 10.83 Å; chains: 1; bounding box: 30×23×24 Å